Protein AF-A0A8X6FSL7-F1 (afdb_monomer_lite)

Organism: Trichonephila clavata (NCBI:txid2740835)

Secondary structure (DSSP, 8-state):
-PPPP------HHHHHHHHHHHHHHHHHHHHTTS-SEEEEEEEE-TT-HHHHHHHHHHHHHHHH-TTT-SSEEEEEEEE-S-S-HHHHHHH--

Radius of gyration: 28.43 Å; chains: 1; bounding box: 59×40×81 Å

Sequence (93 aa):
MRKLSRSSRRPLFGQMLTGRIVITTCMMVVITAVPEKIPIGAIFPPGTDELQTALKYTFHMHNTNDSQARFKVEPIIDLVDSEDPFKIARTCK

Foldseek 3Di:
DDDDDPDDDDPPVVVVVVVVVVVVVVVVVVLPPDDQEDEDEDEAEPPCVVVVVVVVVVQVVLQVCPPPRPHHYDYDYHYDDDPDVVSVVVVVD

pLDDT: mean 78.48, std 14.61, range [42.75, 96.38]

Structure (mmCIF, N/CA/C/O backbone):
data_AF-A0A8X6FSL7-F1
#
_entry.id   AF-A0A8X6FSL7-F1
#
loop_
_atom_site.group_PDB
_atom_site.id
_atom_site.type_symbol
_atom_site.label_atom_id
_atom_site.label_alt_id
_atom_site.label_comp_id
_atom_site.label_asym_id
_atom_site.label_entity_id
_atom_site.label_seq_id
_atom_site.pdbx_PDB_ins_code
_atom_site.Cartn_x
_atom_site.Cartn_y
_atom_site.Cartn_z
_atom_site.occupancy
_atom_site.B_iso_or_equiv
_atom_site.auth_seq_id
_atom_site.auth_comp_id
_atom_site.auth_asym_id
_atom_site.auth_atom_id
_atom_site.pdbx_PDB_model_num
ATOM 1 N N . MET A 1 1 ? 38.399 -34.301 -66.134 1.00 42.75 1 MET A N 1
ATOM 2 C CA . MET A 1 1 ? 39.004 -33.502 -65.039 1.00 42.75 1 MET A CA 1
ATOM 3 C C . MET A 1 1 ? 37.901 -33.110 -64.056 1.00 42.75 1 MET A C 1
ATOM 5 O O . MET A 1 1 ? 36.938 -32.486 -64.480 1.00 42.75 1 MET A O 1
ATOM 9 N N . ARG A 1 2 ? 37.965 -33.549 -62.789 1.00 44.12 2 ARG A N 1
ATOM 10 C CA . ARG A 1 2 ? 36.912 -33.329 -61.773 1.00 44.12 2 ARG A CA 1
ATOM 11 C C . ARG A 1 2 ? 37.130 -31.971 -61.088 1.00 44.12 2 ARG A C 1
ATOM 13 O O . ARG A 1 2 ? 38.181 -31.768 -60.490 1.00 44.12 2 ARG A O 1
ATOM 20 N N . LYS A 1 3 ? 36.168 -31.043 -61.176 1.00 49.59 3 LYS A N 1
ATOM 21 C CA . LYS A 1 3 ? 36.196 -29.777 -60.420 1.00 49.59 3 LYS A CA 1
ATOM 22 C C . LYS A 1 3 ? 35.779 -30.050 -58.970 1.00 49.59 3 LYS A C 1
ATOM 24 O O . LYS A 1 3 ? 34.672 -30.514 -58.718 1.00 49.59 3 LYS A O 1
ATOM 29 N N . LEU A 1 4 ? 36.699 -29.791 -58.044 1.00 52.38 4 LEU A N 1
ATOM 30 C CA . LEU A 1 4 ? 36.531 -29.939 -56.598 1.00 52.38 4 LEU A CA 1
ATOM 31 C C . LEU A 1 4 ? 35.463 -28.975 -56.059 1.00 52.38 4 LEU A C 1
ATOM 33 O O . LEU A 1 4 ? 35.497 -27.773 -56.327 1.00 52.38 4 LEU A O 1
ATOM 37 N N . SER A 1 5 ? 34.534 -29.530 -55.280 1.00 55.69 5 SER A N 1
ATOM 38 C CA . SER A 1 5 ? 33.501 -28.815 -54.528 1.00 55.69 5 SER A CA 1
ATOM 39 C C . SER A 1 5 ? 34.141 -27.901 -53.475 1.00 55.69 5 SER A C 1
ATOM 41 O O . SER A 1 5 ? 34.859 -28.363 -52.586 1.00 55.69 5 SER A O 1
ATOM 43 N N . ARG A 1 6 ? 33.902 -26.587 -53.576 1.00 52.06 6 ARG A N 1
ATOM 44 C CA . ARG A 1 6 ? 34.309 -25.601 -52.564 1.00 52.06 6 ARG A CA 1
ATOM 45 C C . ARG A 1 6 ? 33.399 -25.740 -51.339 1.00 52.06 6 ARG A C 1
ATOM 47 O O . ARG A 1 6 ? 32.293 -25.211 -51.310 1.00 52.06 6 ARG A O 1
ATOM 54 N N . SER A 1 7 ? 33.898 -26.437 -50.321 1.00 52.94 7 SER A N 1
ATOM 55 C CA . SER A 1 7 ? 33.327 -26.477 -48.972 1.00 52.94 7 SER A CA 1
ATOM 56 C C . SER A 1 7 ? 33.225 -25.062 -48.389 1.00 52.94 7 SER A C 1
ATOM 58 O O . SER A 1 7 ? 34.236 -24.433 -48.071 1.00 52.94 7 SER A O 1
ATOM 60 N N . SER A 1 8 ? 31.994 -24.582 -48.226 1.00 59.72 8 SER A N 1
ATOM 61 C CA . SER A 1 8 ? 31.641 -23.324 -47.567 1.00 5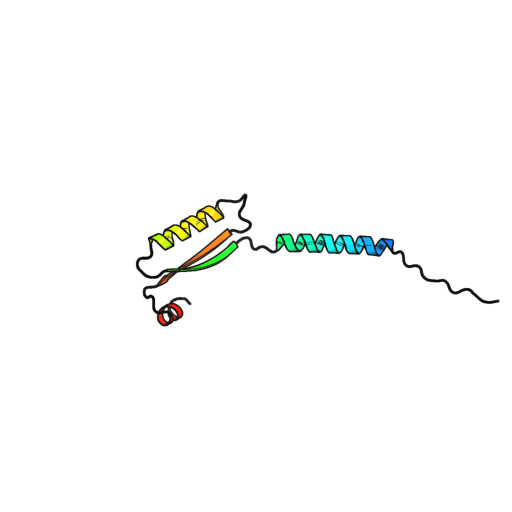9.72 8 SER A CA 1
ATOM 62 C C . SER A 1 8 ? 32.022 -23.366 -46.081 1.00 59.72 8 SER A C 1
ATOM 64 O O . SER A 1 8 ? 31.349 -24.008 -45.278 1.00 59.72 8 SER A O 1
ATOM 66 N N . ARG A 1 9 ? 33.114 -22.691 -45.699 1.00 55.53 9 ARG A N 1
ATOM 67 C CA . ARG A 1 9 ? 33.387 -22.340 -44.297 1.00 55.53 9 ARG A CA 1
ATOM 68 C C . ARG A 1 9 ? 32.823 -20.947 -44.048 1.00 55.53 9 ARG A C 1
ATOM 70 O O . ARG A 1 9 ? 33.430 -19.954 -44.437 1.00 55.53 9 ARG A O 1
ATOM 77 N N . ARG A 1 10 ? 31.648 -20.875 -43.419 1.00 61.31 10 ARG A N 1
ATOM 78 C CA . ARG A 1 10 ? 31.133 -19.613 -42.869 1.00 61.31 10 ARG A CA 1
ATOM 79 C C . ARG A 1 10 ? 32.037 -19.187 -41.701 1.00 61.31 10 ARG A C 1
ATOM 81 O O . ARG A 1 10 ? 32.457 -20.057 -40.936 1.00 61.31 10 ARG A O 1
ATOM 88 N N . PRO A 1 11 ? 32.353 -17.893 -41.535 1.00 51.12 11 PRO A N 1
ATOM 89 C CA . PRO A 1 11 ? 33.196 -17.441 -40.436 1.00 51.12 11 PRO A CA 1
ATOM 90 C C . PRO A 1 11 ? 32.440 -17.571 -39.103 1.00 51.12 11 PRO A C 1
ATOM 92 O O . PRO A 1 11 ? 31.538 -16.789 -38.811 1.00 51.12 11 PRO A O 1
ATOM 95 N N . LEU A 1 12 ? 32.831 -18.549 -38.277 1.00 56.75 12 LEU A N 1
ATOM 96 C CA . LEU A 1 12 ? 32.312 -18.771 -36.913 1.00 56.75 12 LEU A CA 1
ATOM 97 C C . LEU A 1 12 ? 32.478 -17.540 -35.997 1.00 56.75 12 LEU A C 1
ATOM 99 O O . LEU A 1 12 ? 31.766 -17.388 -35.008 1.00 56.75 12 LEU A O 1
ATOM 103 N N . PHE A 1 13 ? 33.411 -16.649 -36.341 1.00 53.56 13 PHE A N 1
ATOM 104 C CA . PHE A 1 13 ? 33.785 -15.482 -35.544 1.00 53.56 13 PHE A CA 1
ATOM 105 C C . PHE A 1 13 ? 32.654 -14.446 -35.418 1.00 53.56 13 PHE A C 1
ATOM 107 O O . PHE A 1 13 ? 32.473 -13.853 -34.357 1.00 53.56 13 PHE A O 1
ATOM 114 N N . GLY A 1 14 ? 31.838 -14.276 -36.467 1.00 57.00 14 GLY A N 1
ATOM 115 C CA . GLY A 1 14 ? 30.706 -13.344 -36.445 1.00 57.00 14 GLY A CA 1
ATOM 116 C C . GLY A 1 14 ? 29.569 -13.797 -35.525 1.00 57.00 14 GLY A C 1
ATOM 117 O O . GLY A 1 14 ? 28.947 -12.969 -34.870 1.00 57.00 14 GLY A O 1
ATOM 118 N N . GLN A 1 15 ? 29.340 -15.110 -35.404 1.00 59.31 15 GLN A N 1
ATOM 119 C CA . GLN A 1 15 ? 28.237 -15.651 -34.599 1.00 59.31 15 GLN A CA 1
ATOM 120 C C . GLN A 1 15 ? 28.477 -15.524 -33.089 1.00 59.31 15 GLN A C 1
ATOM 122 O O . GLN A 1 15 ? 27.533 -15.299 -32.333 1.00 59.31 15 GLN A O 1
ATOM 127 N N . MET A 1 16 ? 29.736 -15.602 -32.642 1.00 60.78 16 MET A N 1
ATOM 128 C CA . MET A 1 16 ? 30.076 -15.435 -31.225 1.00 60.78 16 MET A CA 1
ATOM 129 C C . MET A 1 16 ? 29.888 -13.990 -30.746 1.00 60.78 16 MET A C 1
ATOM 131 O O . MET A 1 16 ? 29.435 -13.775 -29.624 1.00 60.78 16 MET A O 1
ATOM 135 N N . LEU A 1 17 ? 30.195 -12.993 -31.583 1.00 67.69 17 LEU A N 1
ATOM 136 C CA . LEU A 1 17 ? 30.023 -11.582 -31.227 1.00 67.69 17 LEU A CA 1
ATOM 137 C C . LEU A 1 17 ? 28.538 -11.206 -31.135 1.00 67.69 17 LEU A C 1
ATOM 139 O O . LEU A 1 17 ? 28.127 -10.576 -30.164 1.00 67.69 17 LEU A O 1
ATOM 143 N N . THR A 1 18 ? 27.721 -11.662 -32.090 1.00 73.56 18 THR A N 1
ATOM 144 C CA . THR A 1 18 ? 26.269 -11.438 -32.066 1.00 73.56 18 THR A CA 1
ATOM 145 C C . THR A 1 18 ? 25.621 -12.096 -30.849 1.00 73.56 18 THR A C 1
ATOM 147 O O . THR A 1 18 ? 24.825 -11.455 -30.169 1.00 73.56 18 THR A O 1
ATOM 150 N N . GLY A 1 19 ? 26.012 -13.330 -30.505 1.00 75.19 19 GLY A N 1
ATOM 151 C CA . GLY A 1 19 ? 25.510 -14.015 -29.309 1.00 75.19 19 GLY A CA 1
ATOM 152 C C . GLY A 1 19 ? 25.846 -13.275 -28.011 1.00 75.19 19 GLY A C 1
ATOM 153 O O . GLY A 1 19 ? 24.985 -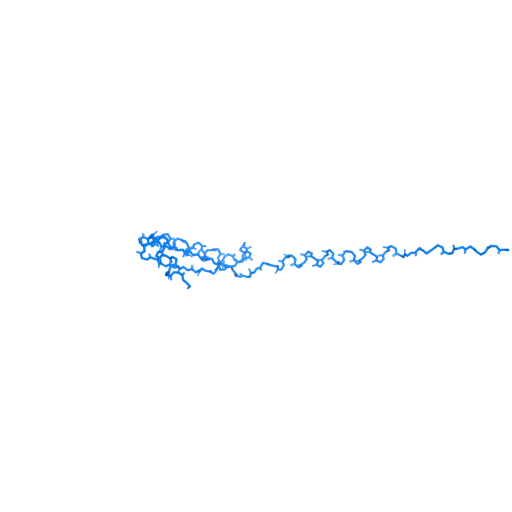13.120 -27.149 1.00 75.19 19 GLY A O 1
ATOM 154 N N . ARG A 1 20 ? 27.070 -12.744 -27.884 1.00 76.62 20 ARG A N 1
ATOM 155 C CA . ARG A 1 20 ? 27.480 -11.961 -26.705 1.00 76.62 20 ARG A CA 1
ATOM 156 C C . ARG A 1 20 ? 26.712 -10.650 -26.587 1.00 76.62 20 ARG A C 1
ATOM 158 O O . ARG A 1 20 ? 26.330 -10.287 -25.479 1.00 76.62 20 ARG A O 1
ATOM 165 N N . ILE A 1 21 ? 26.462 -9.968 -27.705 1.00 82.56 21 ILE A N 1
ATOM 166 C CA . ILE A 1 21 ? 25.664 -8.737 -27.719 1.00 82.56 21 ILE A CA 1
ATOM 167 C C . ILE A 1 21 ? 24.237 -9.040 -27.259 1.00 82.56 21 ILE A C 1
ATOM 169 O O . ILE A 1 21 ? 23.765 -8.368 -26.353 1.00 82.56 21 ILE A O 1
ATOM 173 N N . VAL A 1 22 ? 23.605 -10.088 -27.800 1.00 81.50 22 VAL A N 1
ATOM 174 C CA . VAL A 1 22 ? 22.239 -10.501 -27.433 1.00 81.50 22 VAL A CA 1
ATOM 175 C C . VAL A 1 22 ? 22.132 -10.889 -25.956 1.00 81.50 22 VAL A C 1
ATOM 177 O O . VAL A 1 22 ? 21.208 -10.460 -25.276 1.00 81.50 22 VAL A O 1
ATOM 180 N N . ILE A 1 23 ? 23.086 -11.658 -25.424 1.00 80.88 23 ILE A N 1
ATOM 181 C CA . ILE A 1 23 ? 23.091 -12.035 -24.001 1.00 80.88 23 ILE A CA 1
ATOM 182 C C . ILE A 1 23 ? 23.255 -10.796 -23.113 1.00 80.88 23 ILE A C 1
ATOM 184 O O . ILE A 1 23 ? 22.560 -10.656 -22.108 1.00 80.88 23 ILE A O 1
ATOM 188 N N . THR A 1 24 ? 24.150 -9.882 -23.493 1.00 79.81 24 THR A N 1
ATOM 189 C CA . THR A 1 24 ? 24.408 -8.660 -22.720 1.00 79.81 24 THR A CA 1
ATOM 190 C C . THR A 1 24 ? 23.193 -7.730 -22.737 1.00 79.81 24 THR A C 1
ATOM 192 O O . THR A 1 24 ? 22.813 -7.210 -21.690 1.00 79.81 24 THR A O 1
ATOM 195 N N . THR A 1 25 ? 22.528 -7.555 -23.885 1.00 77.44 25 THR A N 1
ATOM 196 C CA . THR A 1 25 ? 21.291 -6.765 -23.959 1.00 77.44 25 THR A CA 1
ATOM 197 C C . THR A 1 25 ? 20.136 -7.435 -23.221 1.00 77.44 25 THR A C 1
ATOM 199 O O . THR A 1 25 ? 19.420 -6.744 -22.502 1.00 77.44 25 THR A O 1
ATOM 202 N N . CYS A 1 26 ? 19.982 -8.762 -23.298 1.00 71.31 26 CYS A N 1
ATOM 203 C CA . CYS A 1 26 ? 18.980 -9.488 -22.509 1.00 71.31 26 CYS A CA 1
ATOM 204 C C . CYS A 1 26 ? 19.169 -9.279 -21.001 1.00 71.31 26 CYS A C 1
ATOM 206 O O . CYS A 1 26 ? 18.198 -8.994 -20.307 1.00 71.31 26 CYS A O 1
ATOM 208 N N . MET A 1 27 ? 20.401 -9.363 -20.493 1.00 73.56 27 MET A N 1
ATOM 209 C CA . MET A 1 27 ? 20.672 -9.133 -19.070 1.00 73.56 27 MET A CA 1
ATOM 210 C C . MET A 1 27 ? 20.353 -7.695 -18.635 1.00 73.56 27 MET A C 1
ATOM 212 O O . MET A 1 27 ? 19.796 -7.500 -17.559 1.00 73.56 27 MET A O 1
ATOM 216 N N . MET A 1 28 ? 20.638 -6.693 -19.473 1.00 64.94 28 MET A N 1
ATOM 217 C CA . MET A 1 28 ? 20.316 -5.289 -19.175 1.00 64.94 28 MET A CA 1
ATOM 218 C C . MET A 1 28 ? 18.803 -5.043 -19.085 1.00 64.94 28 MET A C 1
ATOM 220 O O . MET A 1 28 ? 18.352 -4.361 -18.169 1.00 64.94 28 MET A O 1
ATOM 224 N N . VAL A 1 29 ? 18.008 -5.647 -19.977 1.00 66.44 29 VAL A N 1
ATOM 225 C CA . VAL A 1 29 ? 16.536 -5.524 -19.965 1.00 66.44 29 VAL A CA 1
ATOM 226 C C . VAL A 1 29 ? 15.918 -6.148 -18.707 1.00 66.44 29 VAL A C 1
ATOM 228 O O . VAL A 1 29 ? 14.949 -5.617 -18.167 1.00 66.44 29 VAL A O 1
ATOM 231 N N . VAL A 1 30 ? 16.488 -7.245 -18.194 1.00 62.91 30 VAL A N 1
ATOM 232 C CA . VAL A 1 30 ? 16.011 -7.894 -16.956 1.00 62.91 30 VAL A CA 1
ATOM 233 C C . VAL A 1 30 ? 16.223 -7.000 -15.727 1.00 62.91 30 VAL A C 1
ATOM 235 O O . VAL A 1 30 ? 15.410 -7.022 -14.805 1.00 62.91 30 VAL A O 1
ATOM 238 N N . ILE A 1 31 ? 17.275 -6.175 -15.711 1.00 63.78 31 ILE A N 1
ATOM 239 C CA . ILE A 1 31 ? 17.572 -5.277 -14.584 1.00 63.78 31 ILE A CA 1
ATOM 240 C C . ILE A 1 31 ? 16.579 -4.102 -14.528 1.00 63.78 31 ILE A C 1
ATOM 242 O O . ILE A 1 31 ? 16.230 -3.653 -13.439 1.00 63.78 31 ILE A O 1
ATOM 246 N N . THR A 1 32 ? 16.071 -3.639 -15.674 1.00 63.28 32 THR A N 1
ATOM 247 C CA . THR A 1 32 ? 15.170 -2.474 -15.761 1.00 63.28 32 THR A CA 1
ATOM 248 C C . THR A 1 32 ? 13.686 -2.794 -15.557 1.00 63.28 32 THR A C 1
ATOM 250 O O . THR A 1 32 ? 12.862 -1.890 -15.609 1.00 63.28 32 THR A O 1
ATOM 253 N N . ALA A 1 33 ? 13.311 -4.061 -15.359 1.00 63.47 33 ALA A N 1
ATOM 254 C CA . ALA A 1 33 ? 11.907 -4.487 -15.353 1.00 63.47 33 ALA A CA 1
ATOM 255 C C . ALA A 1 33 ? 11.162 -4.276 -14.016 1.00 63.47 33 ALA A C 1
ATOM 257 O O . ALA A 1 33 ? 9.985 -4.622 -13.921 1.00 63.47 33 ALA A O 1
ATOM 258 N N . VAL A 1 34 ? 11.815 -3.747 -12.974 1.00 68.88 34 VAL A N 1
ATOM 259 C CA . VAL A 1 34 ? 11.156 -3.498 -11.681 1.00 68.88 34 VAL A CA 1
ATOM 260 C C . VAL A 1 34 ? 10.453 -2.136 -11.728 1.00 68.88 34 VAL A C 1
ATOM 262 O O . VAL A 1 34 ? 11.127 -1.131 -11.957 1.00 68.88 34 VAL A O 1
ATOM 265 N N . PRO A 1 35 ? 9.125 -2.072 -11.518 1.00 74.06 35 PRO A N 1
ATOM 266 C CA . PRO A 1 35 ? 8.411 -0.802 -11.474 1.00 74.06 35 PRO A CA 1
ATOM 267 C C . PRO A 1 35 ? 8.899 0.048 -10.295 1.00 74.06 35 PRO A C 1
ATOM 269 O O . PRO A 1 35 ? 9.135 -0.461 -9.200 1.00 74.06 35 PRO A O 1
ATOM 272 N N . GLU A 1 36 ? 9.020 1.357 -10.517 1.00 82.56 36 GLU A N 1
ATOM 273 C CA . GLU A 1 36 ? 9.487 2.309 -9.500 1.00 82.56 36 GLU A CA 1
ATOM 274 C C . GLU A 1 36 ? 8.567 2.334 -8.271 1.00 82.56 36 GLU A C 1
ATOM 276 O O . GLU A 1 36 ? 9.034 2.497 -7.144 1.00 82.56 36 GLU A O 1
ATOM 281 N N . LYS A 1 37 ? 7.261 2.130 -8.484 1.00 90.12 37 LYS A N 1
ATOM 282 C CA . LYS A 1 37 ? 6.236 2.091 -7.440 1.00 90.12 37 LYS A CA 1
ATOM 283 C C . LYS A 1 37 ? 5.380 0.837 -7.570 1.00 90.12 37 LYS A C 1
ATOM 285 O O . LYS A 1 37 ? 4.960 0.482 -8.669 1.00 90.12 37 LYS A O 1
ATOM 290 N N . ILE A 1 38 ? 5.119 0.183 -6.443 1.00 92.12 38 ILE A N 1
ATOM 291 C CA . ILE A 1 38 ? 4.266 -1.000 -6.338 1.00 92.12 38 ILE A CA 1
ATOM 292 C C . ILE A 1 38 ? 3.051 -0.643 -5.475 1.00 92.12 38 ILE A C 1
ATOM 294 O O . ILE A 1 38 ? 3.238 -0.339 -4.291 1.00 92.12 38 ILE A O 1
ATOM 298 N N . PRO A 1 39 ? 1.824 -0.689 -6.027 1.00 93.06 39 PRO A N 1
ATOM 299 C CA . PRO A 1 39 ? 0.618 -0.476 -5.245 1.00 93.06 39 PRO A CA 1
ATOM 300 C C . PRO A 1 39 ? 0.349 -1.679 -4.334 1.00 93.06 39 PRO A C 1
ATOM 302 O O . PRO A 1 39 ? 0.344 -2.823 -4.794 1.00 93.06 39 PRO A O 1
ATOM 305 N N . ILE A 1 40 ? 0.122 -1.431 -3.044 1.00 93.25 40 ILE A N 1
ATOM 306 C CA . ILE A 1 40 ? -0.212 -2.466 -2.055 1.00 93.25 40 ILE A CA 1
ATOM 307 C C . ILE A 1 40 ? -1.528 -2.102 -1.374 1.00 93.25 40 ILE A C 1
ATOM 309 O O . ILE A 1 40 ? -1.618 -1.077 -0.700 1.00 93.25 40 ILE A O 1
ATOM 313 N N . GLY A 1 41 ? -2.529 -2.968 -1.539 1.00 91.56 41 GLY A N 1
ATOM 314 C CA . GLY A 1 41 ? -3.820 -2.866 -0.866 1.00 91.56 41 GLY A CA 1
ATOM 315 C C . GLY A 1 41 ? -3.773 -3.426 0.555 1.00 91.56 41 GLY A C 1
ATOM 316 O O . GLY A 1 41 ? -3.207 -4.498 0.776 1.00 91.56 41 GLY A O 1
ATOM 317 N N . ALA A 1 42 ? -4.386 -2.730 1.509 1.00 91.12 42 ALA A N 1
ATOM 318 C CA . ALA A 1 42 ? -4.589 -3.220 2.868 1.00 91.12 42 ALA A CA 1
ATOM 319 C C . ALA A 1 42 ? -5.973 -2.811 3.386 1.00 91.12 42 ALA A C 1
ATOM 321 O O . ALA A 1 42 ? -6.366 -1.653 3.263 1.00 91.12 42 ALA A O 1
ATOM 322 N N . ILE A 1 43 ? -6.688 -3.765 3.983 1.00 91.19 43 ILE A N 1
ATOM 323 C CA . ILE A 1 43 ? -8.025 -3.563 4.546 1.00 91.19 43 ILE A CA 1
ATOM 324 C C . ILE A 1 43 ? -7.934 -3.713 6.058 1.00 91.19 43 ILE A C 1
ATOM 326 O O . ILE A 1 43 ? -7.382 -4.700 6.551 1.00 91.19 43 ILE A O 1
ATOM 330 N N . PHE A 1 44 ? -8.484 -2.742 6.780 1.00 90.25 44 PHE A N 1
ATOM 331 C CA . PHE A 1 44 ? -8.447 -2.701 8.236 1.00 90.25 44 PHE A CA 1
ATOM 332 C C . PHE A 1 44 ? -9.863 -2.699 8.819 1.00 90.25 44 PHE A C 1
ATOM 334 O O . PHE A 1 44 ? -10.665 -1.846 8.430 1.00 90.25 44 PHE A O 1
ATOM 341 N N . PRO A 1 45 ? -10.186 -3.623 9.742 1.00 88.19 45 PRO A N 1
ATOM 342 C CA . PRO A 1 45 ? -11.446 -3.593 10.469 1.00 88.19 45 PRO A CA 1
ATOM 343 C C . PRO A 1 45 ? -11.450 -2.498 11.553 1.00 88.19 45 PRO A C 1
ATOM 345 O O . PRO A 1 45 ? -10.397 -1.924 11.866 1.00 88.19 45 PRO A O 1
ATOM 348 N N . PRO A 1 46 ? -12.613 -2.200 12.158 1.00 87.62 46 PRO A N 1
ATOM 349 C CA . PRO A 1 46 ? -12.718 -1.172 13.188 1.00 87.62 46 PRO A CA 1
ATOM 350 C C . PRO A 1 46 ? -11.835 -1.486 14.403 1.00 87.62 46 PRO A C 1
ATOM 352 O O . PRO A 1 46 ? -11.708 -2.640 14.803 1.00 87.62 46 PRO A O 1
ATOM 355 N N . GLY A 1 47 ? -11.239 -0.458 15.013 1.00 90.19 47 GLY A N 1
ATOM 356 C CA . GLY A 1 47 ? -10.396 -0.611 16.208 1.00 90.19 47 GLY A CA 1
ATOM 357 C C . GLY A 1 47 ? -8.971 -1.108 15.939 1.00 90.19 47 GLY A C 1
ATOM 358 O O . GLY A 1 47 ? -8.279 -1.500 16.875 1.00 90.19 47 GLY A O 1
ATOM 359 N N . THR A 1 48 ? -8.514 -1.098 14.681 1.00 92.75 48 THR A N 1
ATOM 360 C CA . THR A 1 48 ? -7.146 -1.505 14.300 1.00 92.75 48 THR A CA 1
ATOM 361 C C . THR A 1 48 ? -6.226 -0.328 13.949 1.00 92.75 48 THR A C 1
ATOM 363 O O . THR A 1 48 ? -5.272 -0.471 13.181 1.00 92.75 48 THR A O 1
ATOM 366 N N . ASP A 1 49 ? -6.470 0.841 14.547 1.00 92.62 49 ASP A N 1
ATOM 367 C CA . ASP A 1 49 ? -5.727 2.085 14.299 1.00 92.62 49 ASP A CA 1
ATOM 368 C C . ASP A 1 49 ? -4.212 1.936 14.516 1.00 92.62 49 ASP A C 1
ATOM 370 O O . ASP A 1 49 ? -3.402 2.472 13.752 1.00 92.62 49 ASP A O 1
ATOM 374 N N . GLU A 1 50 ? -3.815 1.152 15.522 1.00 94.94 50 GLU A N 1
ATOM 375 C CA . GLU A 1 50 ? -2.409 0.861 15.820 1.00 94.94 50 GLU A CA 1
ATOM 376 C C . GLU A 1 50 ? -1.741 0.058 14.696 1.00 94.94 50 GLU A C 1
ATOM 378 O O . GLU A 1 50 ? -0.636 0.393 14.264 1.00 94.94 50 GLU A O 1
ATOM 383 N N . LEU A 1 51 ? -2.430 -0.957 14.161 1.00 94.44 51 LEU A N 1
ATOM 384 C CA . LEU A 1 51 ? -1.926 -1.780 13.058 1.00 94.44 51 LEU A CA 1
ATOM 385 C C . LEU A 1 51 ? -1.830 -0.970 11.764 1.00 94.44 51 LEU A C 1
ATOM 387 O O . LEU A 1 51 ? -0.837 -1.072 11.041 1.00 94.44 51 LEU A O 1
ATOM 391 N N . GLN A 1 52 ? -2.825 -0.122 11.494 1.00 93.88 52 GLN A N 1
ATOM 392 C CA . GLN A 1 52 ? -2.797 0.773 10.342 1.00 93.88 52 GLN A CA 1
ATOM 393 C C . GLN A 1 52 ? -1.621 1.757 10.435 1.00 93.88 52 GLN A C 1
ATOM 395 O O . GLN A 1 52 ? -0.911 1.988 9.452 1.00 93.88 52 GLN A O 1
ATOM 400 N N . THR A 1 53 ? -1.395 2.321 11.620 1.00 95.06 53 THR A N 1
ATOM 401 C CA . THR A 1 53 ? -0.300 3.264 11.872 1.00 95.06 53 THR A CA 1
ATOM 402 C C . THR A 1 53 ? 1.061 2.586 11.733 1.00 95.06 53 THR A C 1
ATOM 404 O O . THR A 1 53 ? 1.944 3.122 11.060 1.00 95.06 53 THR A O 1
ATOM 407 N N . ALA A 1 54 ? 1.218 1.383 12.292 1.00 96.38 54 ALA A N 1
ATOM 408 C CA . ALA A 1 54 ? 2.433 0.589 12.151 1.00 96.38 54 ALA A CA 1
ATOM 409 C C . ALA A 1 54 ? 2.737 0.285 10.677 1.00 96.38 54 ALA A C 1
ATOM 411 O O . ALA A 1 54 ? 3.857 0.521 10.224 1.00 96.38 54 ALA A O 1
ATOM 412 N N . LEU A 1 55 ? 1.733 -0.144 9.900 1.00 95.50 55 LEU A N 1
ATOM 413 C CA . LEU A 1 55 ? 1.907 -0.430 8.475 1.00 95.50 55 LEU A CA 1
ATOM 414 C C . LEU A 1 55 ? 2.336 0.821 7.689 1.00 95.50 55 LEU A C 1
ATOM 416 O O . LEU A 1 55 ? 3.291 0.770 6.911 1.00 95.50 55 LEU A O 1
ATOM 420 N N . LYS A 1 56 ? 1.676 1.964 7.926 1.00 94.44 56 LYS A N 1
ATOM 421 C CA . LYS A 1 56 ? 2.043 3.254 7.314 1.00 94.44 56 LYS A CA 1
ATOM 422 C C . LYS A 1 56 ? 3.490 3.635 7.635 1.00 94.44 56 LYS A C 1
ATOM 424 O O . LYS A 1 56 ? 4.224 4.062 6.742 1.00 94.44 56 LYS A O 1
ATOM 429 N N .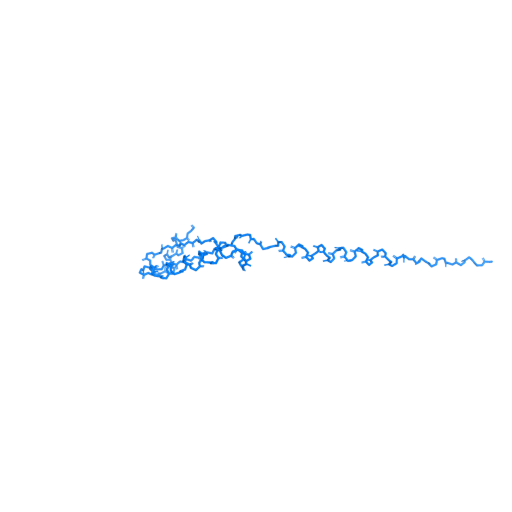 TYR A 1 57 ? 3.914 3.450 8.884 1.00 95.88 57 TYR A N 1
ATOM 430 C CA . TYR A 1 57 ? 5.284 3.727 9.307 1.00 95.88 57 TYR A CA 1
ATOM 431 C C . TYR A 1 57 ? 6.300 2.809 8.615 1.00 95.88 57 TYR A C 1
ATOM 433 O O . TYR A 1 57 ? 7.322 3.284 8.117 1.00 95.88 57 TYR A O 1
ATOM 441 N N . THR A 1 58 ? 6.003 1.512 8.500 1.00 94.62 58 THR A N 1
ATOM 442 C CA . THR A 1 58 ? 6.853 0.562 7.771 1.00 94.62 58 THR A CA 1
ATOM 443 C C . THR A 1 58 ? 7.021 0.963 6.306 1.00 94.62 58 THR A C 1
ATOM 445 O O . THR A 1 58 ? 8.145 0.966 5.802 1.00 94.62 58 THR A O 1
ATOM 448 N N . PHE A 1 59 ? 5.943 1.363 5.625 1.00 94.94 59 PHE A N 1
ATOM 449 C CA . PHE A 1 59 ? 6.031 1.845 4.245 1.00 94.94 59 PHE A CA 1
ATOM 450 C C . PHE A 1 59 ? 6.841 3.130 4.127 1.00 94.94 59 PHE A C 1
ATOM 452 O O . PHE A 1 59 ? 7.650 3.254 3.211 1.00 94.94 59 PHE A O 1
ATOM 459 N N . HIS A 1 60 ? 6.683 4.062 5.065 1.00 94.62 60 HIS A N 1
ATOM 460 C CA . HIS A 1 60 ? 7.491 5.275 5.097 1.00 94.62 60 HIS A CA 1
ATOM 461 C C . HIS A 1 60 ? 8.987 4.959 5.252 1.00 94.62 60 HIS A C 1
ATOM 463 O O . HIS A 1 60 ? 9.803 5.468 4.484 1.00 94.62 60 HIS A O 1
ATOM 469 N N . MET A 1 61 ? 9.352 4.073 6.181 1.00 95.06 61 MET A N 1
ATOM 470 C CA . MET A 1 61 ? 10.736 3.626 6.378 1.00 95.06 61 MET A CA 1
ATOM 471 C C . MET A 1 61 ? 11.314 2.935 5.142 1.00 95.06 61 MET A C 1
ATOM 473 O O . MET A 1 61 ? 12.408 3.284 4.698 1.00 95.06 61 MET A O 1
ATOM 477 N N . HIS A 1 62 ? 10.562 2.016 4.534 1.00 94.12 62 HIS A N 1
ATOM 478 C CA . HIS A 1 62 ? 10.954 1.370 3.283 1.00 94.12 62 HIS A CA 1
ATOM 479 C C . HIS A 1 62 ? 11.165 2.397 2.159 1.00 94.12 62 HIS A C 1
ATOM 481 O O . HIS A 1 62 ? 12.188 2.390 1.478 1.00 94.12 62 HIS A O 1
ATOM 487 N N . ASN A 1 63 ? 10.229 3.332 1.999 1.00 93.56 63 ASN A N 1
ATOM 488 C CA . ASN A 1 63 ? 10.268 4.328 0.934 1.00 93.56 63 ASN A CA 1
ATOM 489 C C . ASN A 1 63 ? 11.311 5.421 1.147 1.00 93.56 63 ASN A C 1
ATOM 491 O O . ASN A 1 63 ? 11.685 6.073 0.180 1.00 93.56 63 ASN A O 1
ATOM 495 N N . THR A 1 64 ? 11.794 5.623 2.366 1.00 93.25 64 THR A N 1
ATOM 496 C CA . THR A 1 64 ? 12.857 6.597 2.656 1.00 93.25 64 THR A CA 1
ATOM 497 C C . THR A 1 64 ? 14.247 5.989 2.433 1.00 93.25 64 THR A C 1
ATOM 499 O O . THR A 1 64 ? 15.226 6.704 2.241 1.00 93.25 64 THR A O 1
ATOM 502 N N . ASN A 1 65 ? 14.358 4.658 2.402 1.00 89.06 65 ASN A N 1
ATOM 503 C CA . ASN A 1 65 ? 15.625 3.965 2.202 1.00 89.06 65 ASN A CA 1
ATOM 504 C C . ASN A 1 65 ? 15.976 3.812 0.709 1.00 89.06 65 ASN A C 1
ATOM 506 O O . ASN A 1 65 ? 15.854 2.730 0.139 1.00 89.06 65 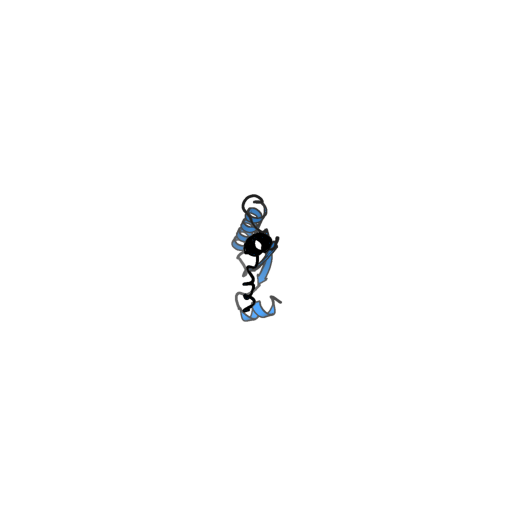ASN A O 1
ATOM 510 N N . ASP A 1 66 ? 16.447 4.889 0.074 1.00 77.06 66 ASP A N 1
ATOM 511 C CA . ASP A 1 66 ? 16.871 4.899 -1.342 1.00 77.06 66 ASP A CA 1
ATOM 512 C C . ASP A 1 66 ? 18.049 3.962 -1.649 1.00 77.06 66 ASP A C 1
ATOM 514 O O . ASP A 1 66 ? 18.238 3.544 -2.788 1.00 77.06 66 ASP A O 1
ATOM 518 N N . SER A 1 67 ? 18.843 3.614 -0.636 1.00 78.31 67 SER A N 1
ATOM 519 C CA . SER A 1 67 ? 20.033 2.778 -0.816 1.00 78.31 67 SER A CA 1
ATOM 520 C C . SER A 1 67 ? 19.740 1.277 -0.873 1.00 78.31 67 SER A C 1
ATOM 522 O O . SER A 1 67 ? 20.500 0.534 -1.492 1.00 78.31 67 SER A O 1
ATOM 524 N N . GLN A 1 68 ? 18.660 0.817 -0.233 1.00 77.19 68 GLN A N 1
ATOM 525 C CA . GLN A 1 68 ? 18.312 -0.609 -0.159 1.00 77.19 68 GLN A CA 1
ATOM 526 C C . GLN A 1 68 ? 16.973 -0.947 -0.823 1.00 77.19 68 GLN A C 1
ATOM 528 O O . GLN A 1 68 ? 16.782 -2.087 -1.253 1.00 77.19 68 GLN A O 1
ATOM 533 N N . ALA A 1 69 ? 16.040 0.004 -0.925 1.00 80.31 69 ALA A N 1
ATOM 534 C CA . ALA A 1 69 ? 14.739 -0.245 -1.530 1.00 80.31 69 ALA A CA 1
ATOM 535 C C . ALA A 1 69 ? 14.838 -0.202 -3.061 1.00 80.31 69 ALA A C 1
ATOM 537 O O . ALA A 1 69 ? 15.148 0.826 -3.659 1.00 80.31 69 ALA A O 1
ATOM 538 N N . ARG A 1 70 ? 14.544 -1.335 -3.707 1.00 84.88 70 ARG A N 1
ATOM 539 C CA . ARG A 1 70 ? 14.552 -1.471 -5.178 1.00 84.88 70 ARG A CA 1
ATOM 540 C C . ARG A 1 70 ? 13.310 -0.886 -5.855 1.00 84.88 70 ARG A C 1
ATOM 542 O O . ARG A 1 70 ? 13.284 -0.771 -7.073 1.00 84.88 70 ARG A O 1
ATOM 549 N N . PHE A 1 71 ? 12.283 -0.589 -5.069 1.00 89.25 71 PHE A N 1
ATOM 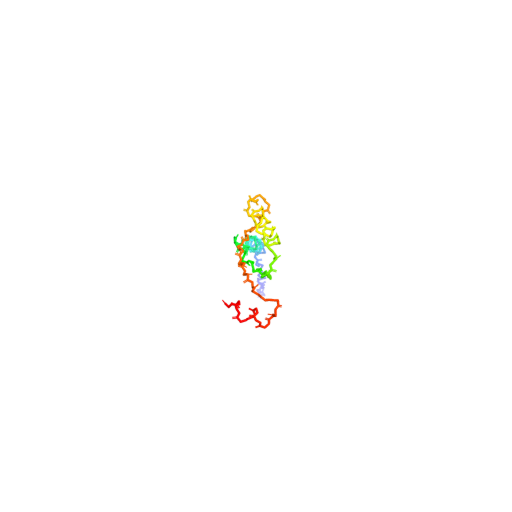550 C CA . PHE A 1 71 ? 11.014 0.002 -5.478 1.00 89.25 71 PHE A CA 1
ATOM 551 C C . PHE A 1 71 ? 10.446 0.795 -4.298 1.00 89.25 71 PHE A C 1
ATOM 553 O O . PHE A 1 71 ? 10.914 0.663 -3.166 1.00 89.25 71 PHE A O 1
ATOM 560 N N . LYS A 1 72 ? 9.420 1.603 -4.541 1.00 92.19 72 LYS A N 1
ATOM 561 C CA . LYS A 1 72 ? 8.632 2.280 -3.509 1.00 92.19 72 LYS A CA 1
ATOM 562 C C . LYS A 1 72 ? 7.268 1.623 -3.384 1.00 92.19 72 LYS A C 1
ATOM 564 O O . LYS A 1 72 ? 6.712 1.133 -4.359 1.00 92.19 72 LYS A O 1
ATOM 569 N N . VAL A 1 73 ? 6.716 1.617 -2.185 1.00 93.94 73 VAL A N 1
ATOM 570 C CA . VAL A 1 73 ? 5.353 1.161 -1.928 1.00 93.94 73 VAL A CA 1
ATOM 571 C C . VAL A 1 73 ? 4.394 2.332 -2.074 1.00 93.94 73 VAL A C 1
ATOM 573 O O . VAL A 1 73 ? 4.613 3.393 -1.491 1.00 93.94 73 VAL A O 1
ATOM 576 N N . GLU A 1 74 ? 3.313 2.123 -2.810 1.00 93.50 74 GLU A N 1
ATOM 577 C CA . GLU A 1 74 ? 2.168 3.025 -2.874 1.00 93.50 74 GLU A CA 1
ATOM 578 C C . GLU A 1 74 ? 0.992 2.381 -2.121 1.00 93.50 74 GLU A C 1
ATOM 580 O O . GLU A 1 74 ? 0.385 1.431 -2.617 1.00 93.50 74 GLU A O 1
ATOM 585 N N . PRO A 1 75 ? 0.702 2.806 -0.882 1.00 91.44 75 PRO A N 1
ATOM 586 C CA . PRO A 1 75 ? -0.334 2.168 -0.084 1.00 91.44 75 PRO A CA 1
ATOM 587 C C . PRO A 1 75 ? -1.739 2.589 -0.524 1.00 91.44 75 PRO A C 1
ATOM 589 O O . PRO A 1 75 ? -2.038 3.778 -0.609 1.00 91.44 75 PRO A O 1
ATOM 592 N N . ILE A 1 76 ? -2.615 1.603 -0.707 1.00 90.69 76 ILE A N 1
ATOM 593 C CA . ILE A 1 76 ? -4.055 1.769 -0.919 1.00 90.69 76 ILE A CA 1
ATOM 594 C C . ILE A 1 76 ? -4.735 1.187 0.324 1.00 90.69 76 ILE A C 1
ATOM 596 O O . ILE A 1 76 ? -4.799 -0.030 0.488 1.00 90.69 76 ILE A O 1
ATOM 600 N N . ILE A 1 77 ? -5.128 2.050 1.263 1.00 85.56 77 ILE A N 1
ATOM 601 C CA . ILE A 1 77 ? -5.625 1.631 2.581 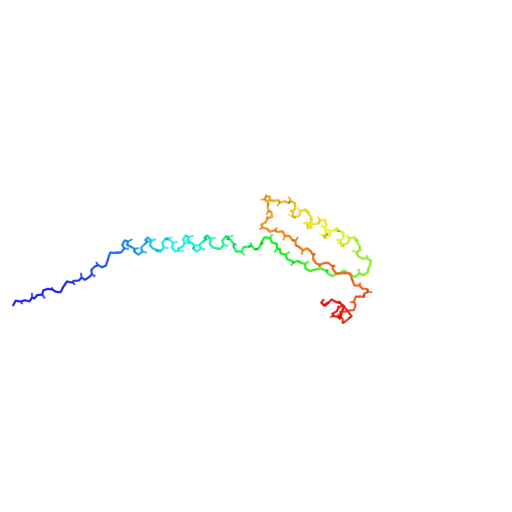1.00 85.56 77 ILE A CA 1
ATOM 602 C C . ILE A 1 77 ? -7.116 1.927 2.684 1.00 85.56 77 ILE A C 1
ATOM 604 O O . ILE A 1 77 ? -7.498 3.097 2.707 1.00 85.56 77 ILE A O 1
ATOM 608 N N . ASP A 1 78 ? -7.910 0.871 2.854 1.00 86.12 78 ASP A N 1
ATOM 609 C CA . ASP A 1 78 ? -9.352 0.954 3.073 1.00 86.12 78 ASP A CA 1
ATOM 610 C C . ASP A 1 78 ? -9.693 0.605 4.527 1.00 86.12 78 ASP A C 1
ATOM 612 O O . ASP A 1 78 ? -9.247 -0.410 5.074 1.00 86.12 78 ASP A O 1
ATOM 616 N N . LEU A 1 79 ? -10.503 1.453 5.160 1.00 83.06 79 LEU A N 1
ATOM 617 C CA . LEU A 1 79 ? -11.106 1.170 6.459 1.00 83.06 79 LEU A CA 1
ATOM 618 C C . LEU A 1 79 ? -12.505 0.602 6.224 1.00 83.06 79 LEU A C 1
ATOM 620 O O . LEU A 1 79 ? -13.297 1.198 5.495 1.00 83.06 79 LEU A O 1
ATOM 624 N N . VAL A 1 80 ? -12.805 -0.537 6.839 1.00 85.88 80 VAL A N 1
ATOM 625 C CA . VAL A 1 80 ? -14.121 -1.173 6.733 1.00 85.88 80 VAL A CA 1
ATOM 626 C C . VAL A 1 80 ? -14.840 -1.139 8.071 1.00 85.88 80 VAL A C 1
ATOM 628 O O . VAL A 1 80 ? -14.243 -1.377 9.114 1.00 85.88 80 VAL A O 1
ATOM 631 N N . ASP A 1 81 ? -16.149 -0.898 8.033 1.00 81.88 81 ASP A N 1
ATOM 632 C CA . ASP A 1 81 ? -16.998 -0.822 9.232 1.00 81.88 81 ASP A CA 1
ATOM 633 C C . ASP A 1 81 ? -17.390 -2.204 9.786 1.00 81.88 81 ASP A C 1
ATOM 635 O O . ASP A 1 81 ? -18.064 -2.319 10.810 1.00 81.88 81 ASP A O 1
ATOM 639 N N . SER A 1 82 ? -17.040 -3.278 9.076 1.00 79.19 82 SER A N 1
ATOM 640 C CA . SER A 1 82 ? -17.469 -4.636 9.392 1.00 79.19 82 SER A CA 1
ATOM 641 C C . SER A 1 82 ? -16.414 -5.653 8.987 1.00 79.19 82 SER A C 1
ATOM 643 O O . SER A 1 82 ? -15.787 -5.516 7.943 1.00 79.19 82 SER A O 1
ATOM 645 N N . GLU A 1 83 ? -16.287 -6.710 9.786 1.00 81.00 83 GLU A N 1
ATOM 646 C CA . GLU A 1 83 ? -15.438 -7.874 9.501 1.00 81.00 83 GLU A CA 1
ATOM 647 C C . GLU A 1 83 ? -16.111 -8.894 8.559 1.00 81.00 83 GLU A C 1
ATOM 649 O O . GLU A 1 83 ? -15.519 -9.915 8.216 1.00 81.00 83 GLU A O 1
ATOM 654 N N . ASP A 1 84 ? -17.355 -8.641 8.132 1.00 82.62 84 ASP A N 1
ATOM 655 C CA . ASP A 1 84 ? -18.084 -9.520 7.216 1.00 82.62 84 ASP A CA 1
ATOM 656 C C . ASP A 1 84 ? -17.527 -9.399 5.782 1.00 82.62 84 ASP A C 1
ATOM 658 O O . ASP A 1 84 ? -17.687 -8.345 5.149 1.00 82.62 84 ASP A O 1
ATOM 662 N N . PRO A 1 85 ? -16.942 -10.472 5.212 1.00 78.94 85 PRO A N 1
ATOM 663 C CA . PRO A 1 85 ? -16.307 -10.431 3.897 1.00 78.94 85 PRO A CA 1
ATOM 664 C C . PRO A 1 85 ? -17.278 -10.066 2.767 1.00 78.94 85 PRO A C 1
ATOM 666 O O . PRO A 1 85 ? -16.861 -9.464 1.778 1.00 78.94 85 PRO A O 1
ATOM 669 N N . PHE A 1 86 ? -18.577 -10.364 2.898 1.00 83.12 86 PHE A N 1
ATOM 670 C CA . PHE A 1 86 ? -19.571 -10.002 1.883 1.00 83.12 86 PHE A CA 1
ATOM 671 C C . PHE A 1 86 ? -19.938 -8.519 1.920 1.00 83.12 86 PHE A C 1
ATOM 673 O O . PHE A 1 86 ? -20.304 -7.953 0.887 1.00 83.12 86 PHE A O 1
ATOM 680 N N . LYS A 1 87 ? -19.848 -7.879 3.091 1.00 80.88 87 LYS A N 1
ATOM 681 C CA . LYS A 1 87 ? -20.007 -6.425 3.216 1.00 80.88 87 LYS A CA 1
ATOM 682 C C . LYS A 1 87 ? -18.763 -5.715 2.701 1.00 80.88 87 LYS A C 1
ATOM 684 O O . LYS A 1 87 ? -18.895 -4.805 1.891 1.00 80.88 87 LYS A O 1
ATOM 689 N N . ILE A 1 88 ? -17.581 -6.203 3.074 1.00 80.44 88 ILE A N 1
ATOM 690 C CA . ILE A 1 88 ? -16.289 -5.691 2.598 1.00 80.44 88 ILE A CA 1
ATOM 691 C C . ILE A 1 88 ? -16.226 -5.719 1.065 1.00 80.44 88 ILE A C 1
ATOM 693 O O . ILE A 1 88 ? -15.951 -4.695 0.448 1.00 80.44 88 ILE A O 1
ATOM 697 N N . ALA A 1 89 ? -16.586 -6.842 0.434 1.00 78.19 89 ALA A N 1
ATOM 698 C CA . ALA A 1 89 ? -16.554 -6.991 -1.024 1.00 78.19 89 ALA A CA 1
ATOM 699 C C . ALA A 1 89 ? -17.513 -6.056 -1.790 1.00 78.19 89 ALA A C 1
ATOM 701 O O . ALA A 1 89 ? -17.357 -5.870 -2.994 1.00 78.19 89 ALA A O 1
ATOM 702 N N . ARG A 1 90 ? -18.535 -5.495 -1.128 1.00 79.56 90 ARG A N 1
ATOM 703 C CA . ARG A 1 90 ? -19.440 -4.501 -1.733 1.00 79.56 90 ARG A CA 1
ATOM 704 C C . ARG A 1 90 ? -18.953 -3.068 -1.542 1.00 79.56 90 ARG A C 1
ATOM 706 O O . ARG A 1 90 ? -19.324 -2.215 -2.343 1.00 79.56 90 ARG A O 1
ATOM 713 N N . THR A 1 91 ? -18.181 -2.820 -0.489 1.00 73.25 91 THR A N 1
ATOM 714 C CA . THR A 1 91 ? -17.682 -1.491 -0.119 1.00 73.25 91 THR A CA 1
ATOM 715 C C . THR A 1 91 ? -16.342 -1.183 -0.788 1.00 73.25 91 THR A C 1
ATOM 717 O O . THR A 1 91 ? -16.155 -0.072 -1.270 1.00 73.25 91 THR A O 1
ATOM 720 N N . CYS A 1 92 ? -15.440 -2.164 -0.873 1.00 63.44 92 CYS A N 1
ATOM 721 C CA . CYS A 1 92 ? -14.181 -2.059 -1.608 1.00 63.44 92 CYS A CA 1
ATOM 722 C C . CYS A 1 92 ? -14.458 -2.303 -3.099 1.00 63.44 92 CYS A C 1
ATOM 724 O O . CYS A 1 92 ? -14.609 -3.453 -3.519 1.00 63.44 92 CYS A O 1
ATOM 726 N N . LYS A 1 93 ? -14.584 -1.237 -3.893 1.00 58.34 93 LYS A N 1
ATOM 727 C CA . LYS A 1 93 ? -14.808 -1.314 -5.340 1.00 58.34 93 LYS A CA 1
ATOM 728 C C . LYS A 1 93 ? -13.901 -0.358 -6.096 1.00 58.34 93 LYS A C 1
ATOM 730 O O . LYS A 1 93 ? -13.779 0.797 -5.637 1.00 58.34 93 LYS A O 1
#